Protein AF-A0AAJ0CLQ4-F1 (afdb_monomer)

InterPro domains:
  IPR001128 Cytochrome P450 [PF00067] (12-55)
  IPR036396 Cytochrome P450 superfamily [G3DSA:1.10.630.10] (2-78)
  IPR036396 Cytochrome P450 superfamily [SSF48264] (10-60)

Organism: NCBI:txid1105319

Nearest PDB structures (foldseek):
  7sv2-assembly3_C  TM=7.091E-01  e=3.184E-02  Homo sapiens
  1s7i-assembly1_A-2  TM=2.229E-01  e=2.102E+00  Pseudomonas aeruginosa
  1owr-assembly4_Q  TM=3.731E-01  e=7.783E+00  Homo sapiens
  5yvq-assembly1_A  TM=1.796E-01  e=8.872E+00  Muvirus mu

Mean predicted aligned error: 9.98 Å

Sequence (106 aa):
MGEQETAQHTLMRKALAPFVMGERSCAGKPMAWMEMTLTLARVIWGFDFERAPGKAGEVGEKLCLVDGKLIPVYRAKDIYVTEHDGPNLVFSVRADVAEEHYLEIH

Secondary structure (DSSP, 8-state):
--HHHHHHHHHHHHH--TT--STT--TTHHHHHHHHHHHHHHHHHHEEEEEPTGGGTTTTEEEEEETTEEEEEE-EEESSSEEE----EEEEE-HHHHHHHHHH--

Radius of gyration: 19.6 Å; Cα contacts (8 Å, |Δi|>4): 87; chains: 1; bounding box: 55×41×40 Å

Solvent-accessible surface area (backbone atoms only — not comparable to full-atom values): 6426 Å² total; per-residue (Å²): 145,60,69,66,61,54,52,50,52,53,51,54,60,68,69,65,56,96,46,54,75,69,97,74,36,49,85,57,50,68,58,52,54,51,53,51,50,52,51,49,52,51,47,64,70,40,36,46,75,45,73,28,74,68,74,56,28,50,34,45,59,39,79,41,79,53,96,90,39,80,40,83,39,71,62,73,46,78,87,90,59,83,46,60,52,56,62,37,70,43,76,43,75,31,68,74,53,55,52,52,56,55,62,76,77,106

Foldseek 3Di:
DPVVVVVVVVVVVVVDQPQHDDPNGNPCVVVVVVVVVVVVVCQVVFKDKDQDPDPLQCWQWDFDQDPNDTDTDWDFDDDPDTDTGDNDMDIDTDPVNVVVVVVVVD

pLDDT: mean 81.77, std 12.58, range [43.44, 96.06]

Structure (mmCIF, N/CA/C/O backbone):
data_AF-A0AAJ0CLQ4-F1
#
_entry.id   AF-A0AAJ0CLQ4-F1
#
loop_
_atom_site.group_PDB
_atom_site.id
_atom_site.type_symbol
_atom_site.label_atom_id
_atom_site.label_alt_id
_atom_site.label_comp_id
_atom_site.label_asym_id
_atom_site.label_entity_id
_atom_site.label_seq_id
_atom_site.pdbx_PDB_ins_code
_atom_site.Cartn_x
_atom_site.Cartn_y
_atom_site.Cartn_z
_atom_site.occupancy
_atom_site.B_iso_or_equiv
_atom_site.auth_seq_id
_atom_site.auth_comp_id
_atom_site.auth_asym_id
_atom_site.auth_atom_id
_atom_site.pdbx_PDB_model_num
ATOM 1 N N . MET A 1 1 ? 30.972 5.418 11.197 1.00 47.78 1 MET A N 1
ATOM 2 C CA . MET A 1 1 ? 30.041 4.421 10.624 1.00 47.78 1 MET A CA 1
ATOM 3 C C . MET A 1 1 ? 28.697 5.090 10.313 1.00 47.78 1 MET A C 1
ATOM 5 O O . MET A 1 1 ? 27.690 4.685 10.855 1.00 47.78 1 MET A O 1
ATOM 9 N N . GLY A 1 2 ? 28.689 6.169 9.515 1.00 55.69 2 GLY A N 1
ATOM 10 C CA . GLY A 1 2 ? 27.473 6.967 9.245 1.00 55.69 2 GLY A CA 1
ATOM 11 C C . GLY A 1 2 ? 27.427 7.586 7.840 1.00 55.69 2 GLY A C 1
ATOM 12 O O . GLY A 1 2 ? 26.353 7.804 7.296 1.00 55.69 2 GLY A O 1
ATOM 13 N N . GLU A 1 3 ? 28.577 7.785 7.188 1.00 56.84 3 GLU A N 1
ATOM 14 C CA . GLU A 1 3 ? 28.639 8.267 5.795 1.00 56.84 3 GLU A CA 1
ATOM 15 C C . GLU A 1 3 ? 28.362 7.168 4.752 1.00 56.84 3 GLU A C 1
ATOM 17 O O . GLU A 1 3 ? 27.849 7.446 3.673 1.00 56.84 3 GLU A O 1
ATOM 22 N N . GLN A 1 4 ? 28.658 5.901 5.065 1.00 54.94 4 GLN A N 1
ATOM 23 C CA . GLN A 1 4 ? 28.394 4.776 4.153 1.00 54.94 4 GLN A CA 1
ATOM 24 C C . GLN A 1 4 ? 26.895 4.449 4.063 1.00 54.94 4 GLN A C 1
ATOM 26 O O . GLN A 1 4 ? 26.388 4.144 2.985 1.00 54.94 4 GLN A O 1
ATOM 31 N N . GLU A 1 5 ? 26.170 4.584 5.175 1.00 59.69 5 GLU A N 1
ATOM 32 C CA . GLU A 1 5 ? 24.730 4.325 5.260 1.00 59.69 5 GLU A CA 1
ATOM 33 C C . GLU A 1 5 ? 23.913 5.377 4.485 1.00 59.69 5 GLU A C 1
ATOM 35 O O . GLU A 1 5 ? 22.984 5.040 3.747 1.00 59.69 5 GLU A O 1
ATOM 40 N N . THR A 1 6 ? 24.319 6.652 4.537 1.00 69.94 6 THR A N 1
ATOM 41 C CA . THR A 1 6 ? 23.677 7.744 3.779 1.00 69.94 6 THR A CA 1
ATOM 42 C C . THR A 1 6 ? 23.979 7.682 2.278 1.00 69.94 6 THR A C 1
ATOM 44 O O . THR A 1 6 ? 23.093 7.952 1.455 1.00 69.94 6 THR A O 1
ATOM 47 N N . ALA A 1 7 ? 25.194 7.271 1.897 1.00 74.75 7 ALA A N 1
ATOM 48 C CA . ALA A 1 7 ? 25.565 7.038 0.501 1.00 74.75 7 ALA A CA 1
ATOM 49 C C . ALA A 1 7 ? 24.757 5.883 -0.113 1.00 74.75 7 ALA A C 1
ATOM 51 O O . ALA A 1 7 ? 24.220 6.019 -1.216 1.00 74.75 7 ALA A O 1
ATOM 52 N N . GLN A 1 8 ? 24.596 4.782 0.626 1.00 72.50 8 GLN A N 1
ATOM 53 C CA . GLN A 1 8 ? 23.807 3.629 0.196 1.00 72.50 8 GLN A CA 1
ATOM 54 C C . GLN A 1 8 ? 22.319 3.977 0.058 1.00 72.50 8 GLN A C 1
ATOM 56 O O . GLN A 1 8 ? 21.707 3.671 -0.966 1.00 72.50 8 GLN A O 1
ATOM 61 N N . HIS A 1 9 ? 21.756 4.720 1.013 1.00 72.06 9 HIS A N 1
ATOM 62 C CA . HIS A 1 9 ? 20.380 5.216 0.932 1.00 72.06 9 HIS A CA 1
ATOM 63 C C . HIS A 1 9 ? 20.160 6.132 -0.286 1.00 72.06 9 HIS A C 1
ATOM 65 O O . HIS A 1 9 ? 19.156 6.024 -0.993 1.00 72.06 9 HIS A O 1
ATOM 71 N N . THR A 1 10 ? 21.126 7.000 -0.595 1.00 77.38 10 THR A N 1
ATOM 72 C CA . THR A 1 10 ? 21.067 7.877 -1.775 1.00 77.38 10 THR A CA 1
ATOM 73 C C . THR A 1 10 ? 21.110 7.083 -3.082 1.00 77.38 10 THR A C 1
ATOM 75 O O . THR A 1 10 ? 20.363 7.389 -4.013 1.00 77.38 10 THR A O 1
ATOM 78 N N . LEU A 1 11 ? 21.952 6.050 -3.160 1.00 82.12 11 LEU A N 1
ATOM 79 C CA . LEU A 1 11 ? 22.025 5.145 -4.311 1.00 82.12 11 LEU A CA 1
ATOM 80 C C . LEU A 1 11 ? 20.715 4.372 -4.508 1.00 82.12 11 LEU A C 1
ATOM 82 O O . LEU A 1 11 ? 20.195 4.334 -5.621 1.00 82.12 11 LEU A O 1
ATOM 86 N N . MET A 1 12 ? 20.133 3.832 -3.433 1.00 74.06 12 MET A N 1
ATOM 87 C CA . MET A 1 12 ? 18.848 3.123 -3.485 1.00 74.06 12 MET A CA 1
ATOM 88 C C . MET A 1 12 ? 17.710 4.035 -3.959 1.00 74.06 12 MET A C 1
ATOM 90 O O . MET A 1 12 ? 16.921 3.641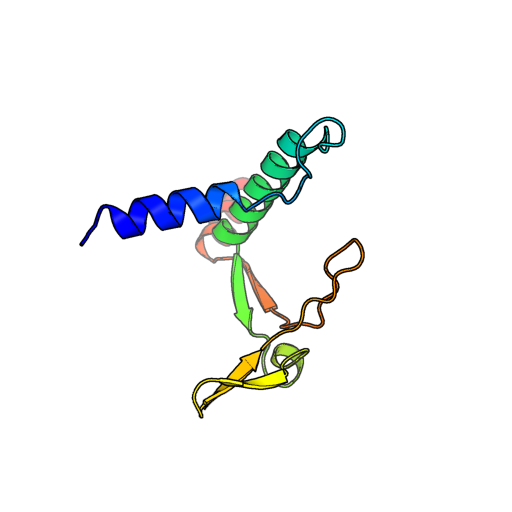 -4.816 1.00 74.06 12 MET A O 1
ATOM 94 N N . ARG A 1 13 ? 17.662 5.289 -3.486 1.00 70.81 13 ARG A N 1
ATOM 95 C CA . ARG A 1 13 ? 16.675 6.276 -3.960 1.00 70.81 13 ARG A CA 1
ATOM 96 C C . ARG A 1 13 ? 16.835 6.609 -5.441 1.00 70.81 13 ARG A C 1
ATOM 98 O O . ARG A 1 13 ? 15.836 6.833 -6.115 1.00 70.81 13 ARG A O 1
ATOM 105 N N . LYS A 1 14 ? 18.069 6.636 -5.954 1.00 75.38 14 LYS A N 1
ATOM 106 C CA . LYS A 1 14 ? 18.345 6.851 -7.385 1.00 75.38 14 LYS A CA 1
ATOM 107 C C . LYS A 1 14 ? 17.973 5.642 -8.251 1.00 75.38 14 LYS A C 1
ATOM 109 O O . LYS A 1 14 ? 17.662 5.829 -9.420 1.00 75.38 14 LYS A O 1
ATOM 114 N N . ALA A 1 15 ? 17.984 4.432 -7.692 1.00 78.00 15 ALA A N 1
ATOM 115 C CA . ALA A 1 15 ? 17.592 3.210 -8.396 1.00 78.00 15 ALA A CA 1
ATOM 116 C C . ALA A 1 15 ? 16.064 3.058 -8.560 1.00 78.00 15 ALA A C 1
ATOM 118 O O . ALA A 1 15 ? 15.606 2.269 -9.385 1.00 78.00 15 ALA A O 1
ATOM 119 N N . LEU A 1 16 ? 15.263 3.821 -7.808 1.00 76.06 16 LEU A N 1
ATOM 120 C CA . LEU A 1 16 ? 13.805 3.802 -7.902 1.00 76.06 16 LEU A CA 1
ATOM 121 C C . LEU A 1 16 ? 13.324 4.569 -9.149 1.00 76.06 16 LEU A C 1
ATOM 123 O O . LEU A 1 16 ? 13.244 5.798 -9.147 1.00 76.06 16 LEU A O 1
ATOM 127 N N . ALA A 1 17 ? 12.958 3.838 -10.205 1.00 82.19 17 ALA A N 1
ATOM 128 C CA . ALA A 1 17 ? 12.514 4.401 -11.487 1.00 82.19 17 ALA A CA 1
ATOM 129 C C . ALA A 1 17 ? 11.106 3.934 -11.939 1.00 82.19 17 ALA A C 1
ATOM 131 O O . ALA A 1 17 ? 10.957 3.455 -13.064 1.00 82.19 17 ALA A O 1
ATOM 132 N N . PRO A 1 18 ? 10.045 4.109 -11.122 1.00 81.75 18 PRO A N 1
ATOM 133 C CA . PRO A 1 18 ? 8.698 3.581 -11.396 1.00 81.75 18 PRO A CA 1
ATOM 134 C C . PRO A 1 18 ? 7.992 4.214 -12.609 1.00 81.75 18 PRO A C 1
ATOM 136 O O . PRO A 1 18 ? 6.959 3.726 -13.042 1.00 81.75 18 PRO A O 1
ATOM 139 N N . PHE A 1 19 ? 8.541 5.296 -13.170 1.00 86.06 19 PHE A N 1
ATOM 140 C CA . PHE A 1 19 ? 7.964 6.036 -14.300 1.00 86.06 19 PHE A CA 1
ATOM 141 C C . PHE A 1 19 ? 8.872 6.050 -15.536 1.00 86.06 19 PHE A C 1
ATOM 143 O O . PHE A 1 19 ? 8.695 6.906 -16.404 1.00 86.06 19 PHE A O 1
ATOM 150 N N . VAL A 1 20 ? 9.845 5.127 -15.604 1.00 82.62 20 VAL A N 1
ATOM 151 C CA . VAL A 1 20 ? 10.915 5.104 -16.618 1.00 82.62 20 VAL A CA 1
ATOM 152 C C . VAL A 1 20 ? 11.787 6.379 -16.546 1.00 82.62 20 VAL A C 1
ATOM 154 O O . VAL A 1 20 ? 11.418 7.394 -15.954 1.00 82.62 20 VAL A O 1
ATOM 157 N N . MET A 1 21 ? 13.004 6.337 -17.090 1.00 83.19 21 MET A N 1
ATOM 158 C CA . MET A 1 21 ? 13.912 7.490 -17.164 1.00 83.19 21 MET A CA 1
ATOM 159 C C . MET A 1 21 ? 14.274 7.794 -18.623 1.00 83.19 21 MET A C 1
ATOM 161 O O . MET A 1 21 ? 14.347 6.883 -19.444 1.00 83.19 21 MET A O 1
ATOM 165 N N . GLY A 1 22 ? 14.519 9.069 -18.939 1.00 84.06 22 GLY A N 1
ATOM 166 C CA . GLY A 1 22 ? 14.916 9.520 -20.279 1.00 84.06 22 GLY A CA 1
ATOM 167 C C . GLY A 1 22 ? 13.739 9.884 -21.190 1.00 84.06 22 GLY A C 1
ATOM 168 O O . GLY A 1 22 ? 12.675 10.288 -20.723 1.00 84.06 22 GLY A O 1
ATOM 169 N N . GL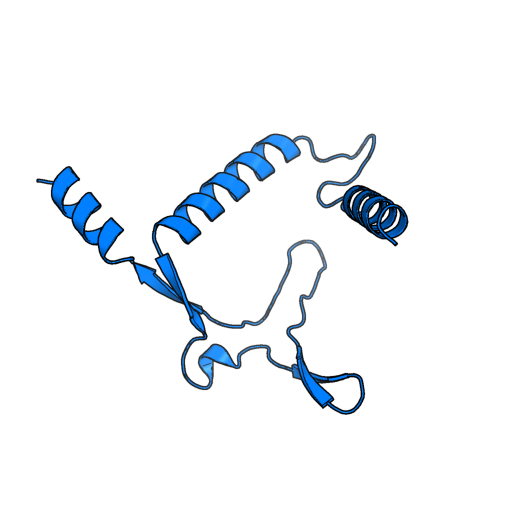U A 1 23 ? 13.937 9.747 -22.501 1.00 85.19 23 GLU A N 1
ATOM 170 C CA . GLU A 1 23 ? 13.008 10.196 -23.556 1.00 85.19 23 GLU A CA 1
ATOM 171 C C . GLU A 1 23 ? 11.629 9.520 -23.506 1.00 85.19 23 GLU A C 1
ATOM 173 O O . GLU A 1 23 ? 10.646 10.077 -23.981 1.00 85.19 23 GLU A O 1
ATOM 178 N N . ARG A 1 24 ? 11.546 8.331 -22.896 1.00 87.25 24 ARG A N 1
ATOM 179 C CA . ARG A 1 24 ? 10.292 7.588 -22.681 1.00 87.25 24 ARG A CA 1
ATOM 180 C C . ARG A 1 24 ? 9.755 7.711 -21.254 1.00 87.25 24 ARG A C 1
ATOM 182 O O . ARG A 1 24 ? 8.982 6.860 -20.820 1.00 87.25 24 ARG A O 1
ATOM 189 N N . SER A 1 25 ? 10.203 8.710 -20.494 1.00 88.88 25 SER A N 1
ATOM 190 C CA . SER A 1 25 ? 9.671 8.947 -19.151 1.00 88.88 25 SER A CA 1
ATOM 191 C C . SER A 1 25 ? 8.176 9.274 -19.203 1.00 88.88 25 SER A C 1
ATOM 193 O O . SER A 1 25 ? 7.693 9.949 -20.112 1.00 88.88 25 SER A O 1
ATOM 195 N N . CYS A 1 26 ? 7.421 8.765 -18.230 1.00 89.06 26 CYS A N 1
ATOM 196 C CA . CYS A 1 26 ? 5.984 8.998 -18.156 1.00 89.06 26 CYS A CA 1
ATOM 197 C C . CYS A 1 26 ? 5.694 10.477 -17.854 1.00 89.06 26 CYS A C 1
ATOM 199 O O . CYS A 1 26 ? 5.999 10.970 -16.764 1.00 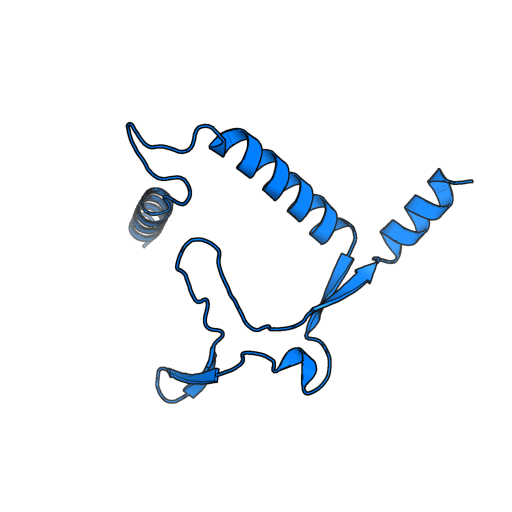89.06 26 CYS A O 1
ATOM 201 N N . ALA A 1 27 ? 5.038 11.167 -18.791 1.00 92.50 27 ALA A N 1
ATOM 202 C CA . ALA A 1 27 ? 4.624 12.564 -18.631 1.00 92.50 27 ALA A CA 1
ATOM 203 C C . AL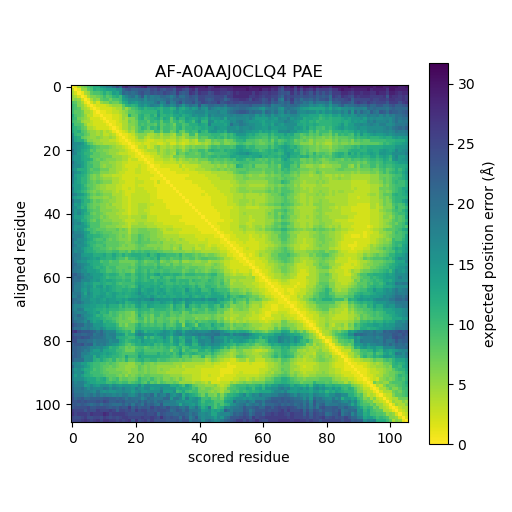A A 1 27 ? 3.646 12.771 -17.456 1.00 92.50 27 ALA A C 1
ATOM 205 O O . ALA A 1 27 ? 3.600 13.847 -16.867 1.00 92.50 27 ALA A O 1
ATOM 206 N N . GLY A 1 28 ? 2.907 11.723 -17.071 1.00 92.50 28 GLY A N 1
ATOM 207 C CA . GLY A 1 28 ? 1.974 11.731 -15.942 1.00 92.50 28 GLY A CA 1
ATOM 208 C C . GLY A 1 28 ? 2.627 11.623 -14.560 1.00 92.50 28 GLY A C 1
ATOM 209 O O . GLY A 1 28 ? 1.914 11.663 -13.561 1.00 92.50 28 GLY A O 1
ATOM 210 N N . LYS A 1 29 ? 3.962 11.503 -14.464 1.00 91.12 29 LYS A N 1
ATOM 211 C CA . LYS A 1 29 ? 4.679 11.338 -13.186 1.00 91.12 29 LYS A CA 1
ATOM 212 C C . LYS A 1 29 ? 4.276 12.367 -12.110 1.00 91.12 29 LYS A C 1
ATOM 214 O O . LYS A 1 29 ? 4.024 11.935 -10.988 1.00 91.12 29 LYS A O 1
ATOM 219 N N . PRO A 1 30 ? 4.198 13.687 -12.380 1.00 92.94 30 PRO A N 1
ATOM 220 C CA . PRO A 1 30 ? 3.829 14.658 -11.346 1.00 92.94 30 PRO A CA 1
ATOM 221 C C . PRO A 1 30 ? 2.400 14.460 -10.821 1.00 92.94 30 PRO A C 1
ATOM 223 O O . PRO A 1 30 ? 2.186 14.488 -9.613 1.00 92.94 30 PRO A O 1
ATOM 226 N N . MET A 1 31 ? 1.446 14.204 -11.722 1.00 96.06 31 MET A N 1
ATOM 227 C CA . MET A 1 31 ? 0.043 13.955 -11.374 1.00 96.06 31 MET A CA 1
ATOM 228 C C . MET A 1 31 ? -0.099 12.671 -10.554 1.00 96.06 31 MET A C 1
ATOM 230 O O . MET A 1 31 ? -0.728 12.687 -9.502 1.00 96.06 31 MET A O 1
ATOM 234 N N . ALA A 1 32 ? 0.547 11.582 -10.982 1.00 93.00 32 ALA A N 1
ATOM 235 C CA . ALA A 1 32 ? 0.512 10.314 -10.261 1.00 93.00 32 ALA A CA 1
ATOM 236 C C . ALA A 1 32 ? 1.030 10.463 -8.822 1.00 93.00 32 ALA A C 1
ATOM 238 O O . ALA A 1 32 ? 0.392 9.989 -7.890 1.00 93.00 32 ALA A O 1
ATOM 239 N N . TRP A 1 33 ? 2.143 11.177 -8.616 1.00 93.00 33 TRP A N 1
ATOM 240 C CA . TRP A 1 33 ? 2.654 11.429 -7.265 1.00 93.00 33 TRP A CA 1
ATOM 241 C C . TRP A 1 33 ? 1.702 12.260 -6.407 1.00 93.00 33 TRP A C 1
ATOM 243 O O . TRP A 1 33 ? 1.564 11.971 -5.217 1.00 93.00 33 TRP A O 1
ATOM 253 N N . MET A 1 34 ? 1.055 13.270 -6.990 1.00 95.50 34 MET A N 1
ATOM 254 C CA . MET A 1 34 ? 0.089 14.106 -6.280 1.00 95.50 34 MET A CA 1
ATOM 255 C C . MET A 1 34 ? -1.110 13.280 -5.805 1.00 95.50 34 MET A C 1
ATOM 257 O O . MET A 1 34 ? -1.400 13.261 -4.609 1.00 95.50 34 MET A O 1
ATOM 261 N N . GLU A 1 35 ? -1.734 12.534 -6.716 1.00 96.00 35 GLU A N 1
ATOM 262 C CA . GLU A 1 35 ? -2.890 11.682 -6.423 1.00 96.00 35 GLU A CA 1
ATOM 263 C C . GLU A 1 35 ? -2.544 10.577 -5.419 1.00 96.00 35 GLU A C 1
ATOM 265 O O . GLU A 1 35 ? -3.256 10.386 -4.434 1.00 96.00 35 GLU A O 1
ATOM 270 N N . MET A 1 36 ? -1.414 9.883 -5.604 1.00 94.06 36 MET A N 1
ATOM 271 C CA . MET A 1 36 ? -0.978 8.824 -4.687 1.00 94.06 36 MET A CA 1
ATOM 272 C C . MET A 1 36 ? -0.727 9.363 -3.279 1.00 94.06 36 MET A C 1
ATOM 274 O O . MET A 1 36 ? -1.154 8.751 -2.303 1.00 94.06 36 MET A O 1
ATOM 278 N N . THR A 1 37 ? -0.057 10.512 -3.161 1.00 95.12 37 THR A N 1
ATOM 279 C CA . THR A 1 37 ? 0.260 11.103 -1.853 1.00 95.12 37 THR A CA 1
ATOM 280 C C . THR A 1 37 ? -1.003 11.578 -1.147 1.00 95.12 37 THR A C 1
ATOM 282 O O . THR A 1 37 ? -1.166 11.317 0.043 1.00 95.12 37 THR A O 1
ATOM 285 N N . LEU A 1 38 ? -1.920 12.231 -1.869 1.00 95.94 38 LEU A N 1
ATOM 286 C CA . LEU A 1 38 ? -3.187 12.688 -1.302 1.00 95.94 38 LEU A CA 1
ATOM 287 C C . LEU A 1 38 ? -4.074 11.509 -0.883 1.00 95.94 38 LEU A C 1
ATOM 289 O O . LEU A 1 38 ? -4.640 11.525 0.209 1.00 95.94 38 LEU A O 1
ATOM 293 N N . THR A 1 39 ? -4.143 10.469 -1.714 1.00 95.19 39 THR A N 1
ATOM 294 C CA . THR A 1 39 ? -4.872 9.232 -1.404 1.00 95.19 39 THR A CA 1
ATOM 295 C C . THR A 1 39 ? -4.312 8.576 -0.145 1.00 95.19 39 THR A C 1
ATOM 297 O O . THR A 1 39 ? -5.064 8.295 0.785 1.00 95.19 39 THR A O 1
ATOM 300 N N . LEU A 1 40 ? -2.989 8.396 -0.062 1.00 94.69 40 LEU A N 1
ATOM 301 C CA . LEU A 1 40 ? -2.329 7.829 1.118 1.00 94.69 40 LEU A CA 1
ATOM 302 C C . LEU A 1 40 ? -2.575 8.672 2.370 1.00 94.69 40 LEU A C 1
ATOM 304 O O . LEU A 1 40 ? -2.891 8.118 3.419 1.00 94.69 40 LEU A O 1
ATOM 308 N N . ALA A 1 41 ? -2.474 9.998 2.263 1.00 93.94 41 ALA A N 1
ATOM 309 C CA . ALA A 1 41 ? -2.726 10.898 3.382 1.00 93.94 41 ALA A CA 1
ATOM 310 C C . ALA A 1 41 ? -4.158 10.751 3.913 1.00 93.94 41 ALA A C 1
ATOM 312 O O . ALA A 1 41 ? -4.351 10.638 5.120 1.00 93.94 41 ALA A O 1
ATOM 313 N N . ARG A 1 42 ? -5.158 10.689 3.024 1.00 91.44 42 ARG A N 1
ATOM 314 C CA . ARG A 1 42 ? -6.566 10.491 3.406 1.00 91.44 42 ARG A CA 1
ATOM 315 C C . ARG A 1 42 ? -6.806 9.129 4.049 1.00 91.44 42 ARG A C 1
ATOM 317 O O . ARG A 1 42 ? -7.504 9.066 5.055 1.00 91.44 42 ARG A O 1
ATOM 324 N N . VAL A 1 43 ? -6.220 8.064 3.501 1.00 92.19 43 VAL A N 1
ATOM 325 C CA . VAL A 1 43 ? -6.367 6.710 4.055 1.00 92.19 43 VAL A CA 1
ATOM 326 C C . VAL A 1 43 ? -5.742 6.621 5.447 1.00 92.19 43 VAL A C 1
ATOM 328 O O . VAL A 1 43 ? -6.408 6.180 6.373 1.00 92.19 43 VAL A O 1
ATOM 331 N N . ILE A 1 44 ? -4.499 7.084 5.612 1.00 92.00 44 ILE A N 1
ATOM 332 C CA . ILE A 1 44 ? -3.772 7.010 6.892 1.00 92.00 44 ILE A CA 1
ATOM 333 C C . ILE A 1 44 ? -4.407 7.918 7.953 1.00 92.00 44 ILE A C 1
ATOM 335 O O . ILE A 1 44 ? -4.417 7.581 9.135 1.00 92.00 44 ILE A O 1
ATOM 339 N N . TRP A 1 45 ? -4.923 9.082 7.553 1.00 90.69 45 TRP A N 1
ATOM 340 C CA . TRP A 1 45 ? -5.586 9.986 8.488 1.00 90.69 45 TRP A CA 1
ATOM 341 C C . TRP A 1 45 ? -6.954 9.461 8.924 1.00 90.69 45 TRP A C 1
ATOM 343 O O . TRP A 1 45 ? -7.275 9.528 10.103 1.00 90.69 45 TRP A O 1
ATOM 353 N N . GLY A 1 46 ? -7.753 8.953 7.983 1.00 90.94 46 GLY A N 1
ATOM 354 C CA . GLY A 1 46 ? -9.157 8.623 8.221 1.00 90.94 46 GLY A CA 1
ATOM 355 C C . GLY A 1 46 ? -9.424 7.212 8.732 1.00 90.94 46 GLY A C 1
ATOM 356 O O . GLY A 1 46 ? -10.470 6.989 9.340 1.00 90.94 46 GLY A O 1
ATOM 357 N N . PHE A 1 47 ? -8.522 6.261 8.484 1.00 92.19 47 PHE A N 1
ATOM 358 C CA . PHE A 1 47 ? -8.795 4.848 8.724 1.00 92.19 47 PHE A CA 1
ATOM 359 C C . PHE A 1 47 ? -7.699 4.169 9.536 1.00 92.19 47 PHE A C 1
ATOM 361 O O . PHE A 1 47 ? -6.510 4.315 9.253 1.00 92.19 47 PHE A O 1
ATOM 368 N N . ASP A 1 48 ? -8.133 3.342 10.479 1.00 92.31 48 ASP A N 1
ATOM 369 C CA . ASP A 1 48 ? -7.324 2.263 11.024 1.00 92.31 48 ASP A CA 1
ATOM 370 C C . ASP A 1 48 ? -7.472 1.038 10.122 1.00 92.31 48 ASP A C 1
ATOM 372 O O . ASP A 1 48 ? -8.544 0.782 9.563 1.00 92.31 48 ASP A O 1
ATOM 376 N N . PHE A 1 49 ? -6.398 0.267 9.971 1.00 92.69 49 PHE A N 1
ATOM 377 C CA . PHE A 1 49 ? -6.420 -0.959 9.187 1.00 92.69 49 PHE A CA 1
ATOM 378 C C . PHE A 1 49 ? -5.757 -2.112 9.928 1.00 92.69 49 PHE A C 1
ATOM 380 O O . PHE A 1 49 ? -4.690 -1.973 10.526 1.00 92.69 49 PHE A O 1
ATOM 387 N N . GLU A 1 50 ? -6.382 -3.279 9.840 1.00 92.81 50 GLU A N 1
ATOM 388 C CA . GLU A 1 50 ? -5.874 -4.520 10.412 1.00 92.81 50 GLU A CA 1
ATOM 389 C C . GLU A 1 50 ? -5.954 -5.661 9.400 1.00 92.81 50 GLU A C 1
ATOM 391 O O . GLU A 1 50 ? -6.693 -5.616 8.412 1.00 92.81 50 GLU A O 1
ATOM 396 N N . ARG A 1 51 ? -5.159 -6.707 9.627 1.00 90.62 51 ARG A N 1
ATOM 397 C CA . ARG A 1 51 ? -5.224 -7.916 8.808 1.00 90.62 51 ARG A CA 1
ATOM 398 C C . ARG A 1 51 ? -6.594 -8.563 8.992 1.00 90.62 51 ARG A C 1
ATOM 40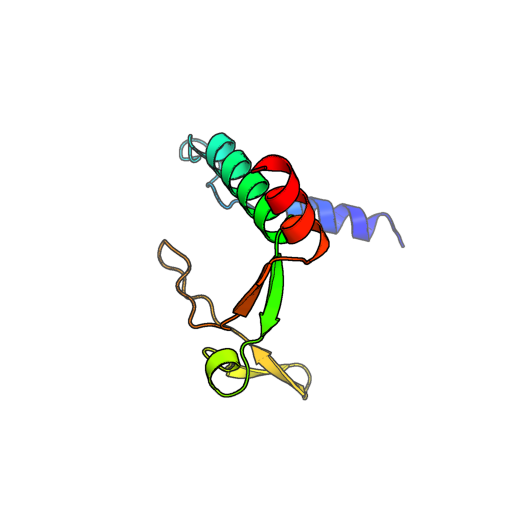0 O O . ARG A 1 51 ? -7.018 -8.781 10.124 1.00 90.62 51 ARG A O 1
ATOM 407 N N . ALA A 1 52 ? -7.252 -8.919 7.891 1.00 91.94 52 ALA A N 1
ATOM 408 C CA . ALA A 1 52 ? -8.550 -9.573 7.964 1.00 91.94 52 ALA A CA 1
ATOM 409 C C . ALA A 1 52 ? -8.470 -10.877 8.786 1.00 91.94 52 ALA A C 1
ATOM 411 O O . ALA A 1 52 ? -7.510 -11.640 8.636 1.00 91.94 52 ALA A O 1
ATOM 412 N N . PRO A 1 53 ? -9.462 -11.169 9.642 1.00 90.31 53 PRO A N 1
ATOM 413 C CA . PRO A 1 53 ? -9.418 -12.348 10.493 1.00 90.31 53 PRO A CA 1
ATOM 414 C C . PRO A 1 53 ? -9.545 -13.650 9.688 1.00 90.31 53 PRO A C 1
ATOM 416 O O . PRO A 1 53 ? -10.246 -13.738 8.675 1.00 90.31 53 PRO A O 1
ATOM 419 N N . GLY A 1 54 ? -8.880 -14.696 10.184 1.00 88.00 54 GLY A N 1
ATOM 420 C CA . GLY A 1 54 ? -8.927 -16.045 9.623 1.00 88.00 54 GLY A CA 1
ATOM 421 C C . GLY A 1 54 ? -8.380 -16.141 8.196 1.00 88.00 54 GLY A C 1
ATOM 422 O O . GLY A 1 54 ? -7.484 -15.402 7.791 1.00 88.00 54 GLY A O 1
ATOM 423 N N . LYS A 1 55 ? -8.964 -17.050 7.405 1.00 85.62 55 LYS A N 1
ATOM 424 C CA . LYS A 1 55 ? -8.487 -17.382 6.050 1.00 85.62 55 LYS A CA 1
ATOM 425 C C . LYS A 1 55 ? -8.442 -16.187 5.094 1.00 85.62 55 LYS A C 1
ATOM 427 O O . LYS A 1 55 ? -7.679 -16.214 4.136 1.00 85.62 55 LYS A O 1
ATOM 432 N N . ALA A 1 56 ? -9.249 -15.151 5.331 1.00 86.19 56 ALA A N 1
ATOM 433 C CA . ALA A 1 56 ? -9.262 -13.955 4.495 1.00 86.19 56 ALA A CA 1
ATOM 434 C C . ALA A 1 56 ? -7.953 -13.156 4.608 1.00 86.19 56 ALA A C 1
ATOM 436 O O . ALA A 1 56 ? -7.479 -12.629 3.604 1.00 86.19 56 ALA A O 1
ATOM 437 N N . GLY A 1 57 ? -7.344 -13.098 5.794 1.00 85.00 57 GLY A N 1
ATOM 438 C CA . GLY A 1 57 ? -6.049 -12.444 5.990 1.00 85.00 57 GLY A CA 1
ATOM 439 C C . GLY A 1 57 ? -4.873 -13.259 5.462 1.00 85.00 57 GLY A C 1
ATOM 440 O O . GLY A 1 57 ? -3.821 -12.693 5.179 1.00 85.00 57 GLY A O 1
ATOM 441 N N . GLU A 1 58 ? -5.038 -14.573 5.326 1.00 86.25 58 GLU A N 1
ATOM 442 C CA . GLU A 1 58 ? -4.025 -15.528 4.843 1.00 86.25 58 GLU A CA 1
ATOM 443 C C . GLU A 1 58 ? -3.951 -15.617 3.313 1.00 86.25 58 GLU A C 1
ATOM 445 O O . GLU A 1 58 ? -3.071 -16.284 2.768 1.00 86.25 58 GLU A O 1
ATOM 450 N N . VAL A 1 59 ? -4.845 -14.927 2.597 1.00 87.44 59 VAL A N 1
ATOM 451 C CA . VAL A 1 59 ? -4.846 -14.902 1.130 1.00 87.44 59 VAL A CA 1
ATOM 452 C C . VAL A 1 59 ? -3.490 -14.420 0.613 1.00 87.44 59 VAL A C 1
ATOM 454 O O . VAL A 1 59 ? -2.990 -13.374 1.019 1.00 87.44 59 VAL A O 1
ATOM 457 N N . GLY A 1 60 ? -2.902 -15.214 -0.284 1.00 84.12 60 GLY A N 1
ATOM 458 C CA . GLY A 1 60 ? -1.617 -14.918 -0.913 1.00 84.12 60 GLY A CA 1
ATOM 459 C C . GLY A 1 60 ? -0.373 -15.192 -0.085 1.00 84.12 60 GLY A C 1
ATOM 460 O O . GLY A 1 60 ? 0.736 -15.051 -0.610 1.00 84.12 60 GLY A O 1
ATOM 461 N N . GLU A 1 61 ? -0.534 -15.604 1.171 1.00 87.12 61 GLU A N 1
ATOM 462 C CA . GLU A 1 61 ? 0.586 -15.962 2.024 1.00 87.12 61 GLU A CA 1
ATOM 463 C C . GLU A 1 61 ? 1.263 -17.233 1.496 1.00 87.12 61 GLU A C 1
ATOM 465 O O . GLU A 1 61 ? 0.641 -18.284 1.316 1.00 87.12 61 GLU A O 1
ATOM 470 N N . LYS A 1 62 ? 2.570 -17.148 1.248 1.00 86.06 62 LYS A N 1
ATOM 471 C CA . LYS A 1 62 ? 3.426 -18.308 1.000 1.00 86.06 62 LYS A CA 1
ATOM 472 C C . LYS A 1 62 ? 4.550 -18.319 2.015 1.00 86.06 62 LYS A C 1
ATOM 474 O O . LYS A 1 62 ? 5.289 -17.349 2.133 1.00 86.06 62 LYS A O 1
ATOM 479 N N . LEU A 1 63 ? 4.707 -19.433 2.719 1.00 88.44 63 LEU A N 1
ATOM 480 C CA . LEU A 1 63 ? 5.826 -19.607 3.633 1.00 88.44 63 LEU A CA 1
ATOM 481 C C . LEU A 1 63 ? 7.110 -19.829 2.832 1.00 88.44 63 LEU 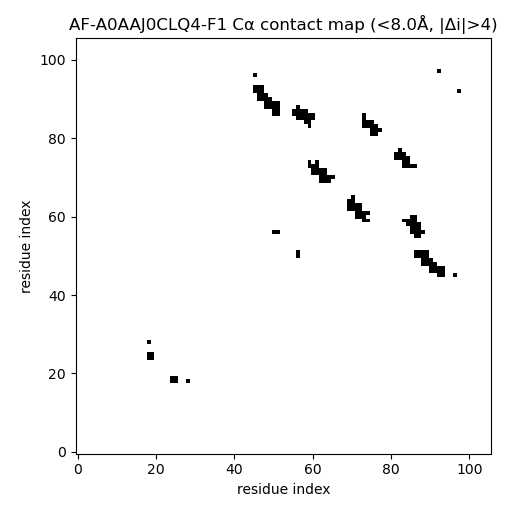A C 1
ATOM 483 O O . LEU A 1 63 ? 7.217 -20.785 2.061 1.00 88.44 63 LEU A O 1
ATOM 487 N N . CYS A 1 64 ? 8.084 -18.947 3.031 1.00 87.56 64 CYS A N 1
ATOM 488 C C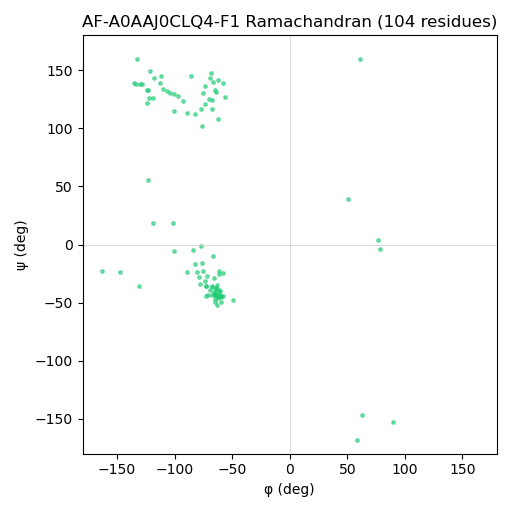A . CYS A 1 64 ? 9.428 -19.085 2.488 1.00 87.56 64 CYS A CA 1
ATOM 489 C C . CYS A 1 64 ? 10.413 -19.307 3.631 1.00 87.56 64 CYS A C 1
ATOM 491 O O . CYS A 1 64 ? 10.330 -18.656 4.671 1.00 87.56 64 CYS A O 1
ATOM 493 N N . LEU A 1 65 ? 11.365 -20.215 3.426 1.00 90.75 65 LEU A N 1
ATOM 494 C CA . LEU A 1 65 ? 12.456 -20.428 4.366 1.00 90.75 65 LEU A CA 1
ATOM 495 C C . LEU A 1 65 ? 13.539 -19.373 4.112 1.00 90.75 65 LEU A C 1
ATOM 497 O O . LEU A 1 65 ? 14.186 -19.393 3.066 1.00 90.75 65 LEU A O 1
ATOM 501 N N . VAL A 1 66 ? 13.725 -18.463 5.063 1.00 89.44 66 VAL A N 1
ATOM 502 C CA . VAL A 1 66 ? 14.778 -17.440 5.043 1.00 89.44 66 VAL A CA 1
ATOM 503 C C . VAL A 1 66 ? 15.581 -17.588 6.328 1.00 89.44 66 VAL A C 1
ATOM 505 O O . VAL A 1 66 ? 15.012 -17.577 7.418 1.00 89.44 66 VAL A O 1
ATOM 508 N N . ASP A 1 67 ? 16.888 -17.824 6.205 1.00 90.62 67 ASP A N 1
ATOM 509 C CA . ASP A 1 67 ? 17.807 -18.039 7.335 1.00 90.62 67 ASP A CA 1
ATOM 510 C C . ASP A 1 67 ? 17.323 -19.095 8.351 1.00 90.62 67 ASP A C 1
ATOM 512 O O . ASP A 1 67 ? 17.436 -18.937 9.567 1.00 90.62 67 ASP A O 1
ATOM 516 N N . GLY A 1 68 ? 16.730 -20.185 7.849 1.00 91.62 68 GLY A N 1
ATOM 517 C CA . GLY A 1 68 ? 16.210 -21.284 8.672 1.00 91.62 68 GLY A CA 1
ATOM 518 C C . GLY A 1 68 ? 14.881 -20.993 9.380 1.00 91.62 68 GLY A C 1
ATOM 519 O O . GLY A 1 68 ? 14.396 -21.843 10.124 1.00 91.62 68 GLY A O 1
ATOM 520 N N . LYS A 1 69 ? 14.264 -19.830 9.141 1.00 91.62 69 LYS A N 1
ATOM 521 C CA . LYS A 1 69 ? 12.944 -19.463 9.670 1.00 91.62 69 LYS A CA 1
ATOM 522 C C . LYS A 1 69 ? 11.915 -19.429 8.546 1.00 91.62 69 LYS A C 1
ATOM 524 O O . LYS A 1 69 ? 12.163 -18.866 7.483 1.00 91.62 69 LYS A O 1
ATOM 529 N N . LEU A 1 70 ? 10.753 -20.037 8.779 1.00 90.00 70 LEU A N 1
ATOM 530 C CA . LEU A 1 70 ? 9.609 -19.904 7.879 1.00 90.00 70 LEU A CA 1
ATOM 531 C C . LEU A 1 70 ? 8.972 -18.536 8.114 1.00 90.00 70 LEU A C 1
ATOM 533 O O . LEU A 1 70 ? 8.492 -18.263 9.213 1.00 90.00 70 LEU A O 1
ATOM 537 N N . ILE A 1 71 ? 8.989 -17.688 7.089 1.00 88.88 71 ILE A N 1
ATOM 538 C CA . ILE A 1 71 ? 8.367 -16.365 7.120 1.00 88.88 71 ILE A CA 1
ATOM 539 C C . ILE A 1 71 ? 7.261 -16.266 6.061 1.00 88.88 71 ILE A C 1
ATOM 541 O O . ILE A 1 71 ? 7.412 -16.830 4.970 1.00 88.88 71 ILE A O 1
ATOM 545 N N . PRO A 1 72 ? 6.154 -15.561 6.352 1.00 85.88 72 PRO A N 1
ATOM 546 C CA . PRO A 1 72 ? 5.109 -15.307 5.373 1.00 85.88 72 PRO A CA 1
ATOM 547 C C . PRO A 1 72 ? 5.609 -14.324 4.310 1.00 85.88 72 PRO A C 1
ATOM 549 O O . PRO A 1 72 ? 6.072 -13.228 4.624 1.00 85.88 72 PRO A O 1
ATOM 552 N N . VAL A 1 73 ? 5.516 -14.714 3.040 1.00 88.00 73 VAL A N 1
ATOM 553 C CA . VAL A 1 73 ? 5.899 -13.898 1.884 1.00 88.00 73 VAL A CA 1
ATOM 554 C C . VAL A 1 73 ? 4.718 -13.778 0.934 1.00 88.00 73 VAL A C 1
ATOM 556 O O . VAL A 1 73 ? 4.097 -14.773 0.562 1.00 88.00 73 VAL A O 1
ATOM 559 N N . TYR A 1 74 ? 4.459 -12.552 0.491 1.00 85.81 74 TYR A N 1
ATOM 560 C CA . TYR A 1 74 ? 3.433 -12.230 -0.493 1.00 85.81 74 TYR A CA 1
ATOM 561 C C . TYR A 1 74 ? 4.102 -11.955 -1.832 1.00 85.81 74 TYR A C 1
ATOM 563 O O . TYR A 1 74 ? 5.084 -11.213 -1.915 1.00 85.81 74 TYR A O 1
ATOM 571 N N . ARG A 1 75 ? 3.606 -12.595 -2.891 1.00 81.62 75 ARG A N 1
ATOM 572 C CA . ARG A 1 75 ? 4.189 -12.469 -4.226 1.00 81.62 75 ARG A CA 1
ATOM 573 C C . ARG A 1 75 ? 3.366 -11.504 -5.061 1.00 81.62 75 ARG A C 1
ATOM 575 O O . ARG A 1 75 ? 2.252 -11.832 -5.448 1.00 81.62 75 ARG A O 1
ATOM 582 N N . ALA A 1 76 ? 3.975 -10.385 -5.417 1.00 80.56 76 ALA A N 1
ATOM 583 C CA . ALA A 1 76 ? 3.520 -9.574 -6.532 1.00 80.56 76 ALA A CA 1
ATOM 584 C C . ALA A 1 76 ? 3.910 -10.252 -7.856 1.00 80.56 76 ALA A C 1
ATOM 586 O O . ALA A 1 76 ? 5.059 -10.672 -8.033 1.00 80.56 76 ALA A O 1
ATOM 587 N N . LYS A 1 77 ? 2.954 -10.382 -8.774 1.00 77.75 77 LYS A N 1
ATOM 588 C CA . LYS A 1 77 ? 3.195 -10.701 -10.182 1.00 77.75 77 LYS A CA 1
ATOM 589 C C . LYS A 1 77 ? 3.187 -9.380 -10.940 1.00 77.75 77 LYS A C 1
ATOM 591 O O . LYS A 1 77 ? 2.251 -8.598 -10.802 1.00 77.75 77 LYS A O 1
ATOM 596 N N . ASP A 1 78 ? 4.228 -9.136 -11.720 1.00 70.25 78 ASP A N 1
ATOM 597 C CA . ASP A 1 78 ? 4.339 -7.924 -12.522 1.00 70.25 78 ASP A CA 1
ATOM 598 C C . ASP A 1 78 ? 4.413 -8.301 -14.000 1.00 70.25 78 ASP A C 1
ATOM 600 O O . ASP A 1 78 ? 5.238 -9.125 -14.400 1.00 70.25 78 ASP A O 1
ATOM 604 N N . ILE A 1 79 ? 3.515 -7.715 -14.788 1.00 61.72 79 ILE A N 1
ATOM 605 C CA . ILE A 1 79 ? 3.608 -7.707 -16.251 1.00 61.72 79 ILE A CA 1
ATOM 606 C C . ILE A 1 79 ? 3.394 -6.276 -16.768 1.00 61.72 79 ILE A C 1
ATOM 608 O O . ILE A 1 79 ? 4.094 -5.900 -17.697 1.00 61.72 79 ILE A O 1
ATOM 612 N N . TYR A 1 80 ? 2.522 -5.471 -16.137 1.00 60.56 80 TYR A N 1
ATOM 613 C CA . TYR A 1 80 ? 2.357 -4.013 -16.355 1.00 60.56 80 TYR A CA 1
ATOM 614 C C . TYR A 1 80 ? 1.595 -3.313 -15.209 1.00 60.56 80 TYR A C 1
ATOM 616 O O . TYR A 1 80 ? 1.703 -2.101 -15.028 1.00 60.56 80 TYR A O 1
ATOM 624 N N . VAL A 1 81 ? 0.797 -4.073 -14.456 1.00 63.78 81 VAL A N 1
ATOM 625 C CA . VAL A 1 81 ? 0.110 -3.675 -13.224 1.00 63.78 81 VAL A CA 1
ATOM 626 C C . VAL A 1 81 ? 0.467 -4.733 -12.188 1.00 63.78 81 VAL A C 1
ATOM 628 O O . VAL A 1 81 ? 0.492 -5.919 -12.519 1.00 63.78 81 VAL A O 1
ATOM 631 N N . THR A 1 82 ? 0.753 -4.316 -10.957 1.00 70.69 82 THR A N 1
ATOM 632 C CA . THR A 1 82 ? 0.995 -5.242 -9.852 1.00 70.69 82 THR A CA 1
ATOM 633 C C . THR A 1 82 ? -0.266 -6.065 -9.601 1.00 70.69 82 THR A C 1
ATOM 635 O O . THR A 1 82 ? -1.246 -5.548 -9.069 1.00 70.69 82 THR A O 1
ATOM 638 N N . GLU A 1 83 ? -0.247 -7.344 -9.964 1.00 75.75 83 GLU A N 1
ATOM 639 C CA . GLU A 1 83 ? -1.258 -8.308 -9.542 1.00 75.75 83 GLU A CA 1
ATOM 640 C C . GLU A 1 83 ? -0.754 -8.979 -8.264 1.00 75.75 83 GLU A C 1
ATOM 642 O O . GLU A 1 83 ? 0.339 -9.551 -8.224 1.00 75.75 83 GLU A O 1
ATOM 647 N N . HIS A 1 84 ? -1.534 -8.901 -7.195 1.00 78.88 84 HIS A N 1
ATOM 648 C CA . HIS A 1 84 ? -1.231 -9.580 -5.946 1.00 78.88 84 HIS A CA 1
ATOM 649 C C . HIS A 1 84 ? -2.495 -10.247 -5.412 1.00 78.88 84 HIS A C 1
ATOM 651 O O . HIS A 1 84 ? -3.582 -9.675 -5.444 1.00 78.88 84 HIS A O 1
ATOM 657 N N . ASP A 1 85 ? -2.334 -11.459 -4.896 1.00 78.69 85 ASP A N 1
ATOM 658 C CA . ASP A 1 85 ? -3.352 -12.093 -4.073 1.00 78.69 85 ASP A CA 1
ATOM 659 C C . ASP A 1 85 ? -3.056 -11.668 -2.628 1.00 78.69 85 ASP A C 1
ATOM 661 O O . ASP A 1 85 ? -1.999 -12.012 -2.113 1.00 78.69 85 ASP A O 1
ATOM 665 N N . GLY A 1 86 ? -3.930 -10.876 -1.998 1.00 82.56 86 GLY A N 1
ATOM 666 C CA . GLY A 1 86 ? -3.834 -10.482 -0.582 1.00 82.56 86 GLY A CA 1
ATOM 667 C C . GLY A 1 86 ? -2.551 -9.735 -0.145 1.00 82.56 86 GLY A C 1
ATOM 668 O O . GLY A 1 86 ? -1.794 -9.252 -0.993 1.00 82.56 86 GLY A O 1
ATOM 669 N N . PRO A 1 87 ? -2.324 -9.586 1.179 1.00 85.50 87 PRO A N 1
ATOM 670 C CA . PRO A 1 87 ? -3.254 -9.938 2.257 1.00 85.50 87 PRO A CA 1
ATOM 671 C C . PRO A 1 87 ? -4.468 -9.002 2.272 1.00 85.50 87 PRO A C 1
ATOM 673 O O . PRO A 1 87 ? -4.341 -7.804 2.021 1.00 85.50 87 PRO A O 1
ATOM 676 N N . ASN A 1 88 ? -5.650 -9.535 2.587 1.00 90.12 88 ASN A N 1
ATOM 677 C CA . ASN A 1 88 ? -6.832 -8.688 2.741 1.00 90.12 88 ASN A CA 1
ATOM 678 C C . ASN A 1 88 ? -6.751 -7.902 4.054 1.00 90.12 88 ASN A C 1
ATOM 680 O O . ASN A 1 88 ? -6.419 -8.462 5.106 1.00 90.12 88 ASN A 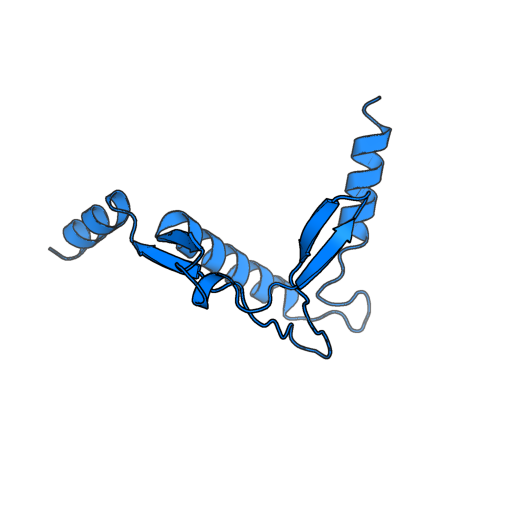O 1
ATOM 684 N N . LEU A 1 89 ? -7.091 -6.618 3.982 1.00 91.56 89 LEU A N 1
ATOM 685 C CA . LEU A 1 89 ? -7.142 -5.705 5.119 1.00 91.56 89 LEU A CA 1
ATOM 686 C C . LEU A 1 89 ? -8.590 -5.301 5.400 1.00 91.56 89 LEU A C 1
ATOM 688 O O . LEU A 1 89 ? -9.388 -5.148 4.474 1.00 91.56 89 LEU A O 1
ATOM 692 N N . VAL A 1 90 ? -8.913 -5.123 6.676 1.00 93.38 90 VAL A N 1
ATOM 693 C CA . VAL A 1 90 ? -10.167 -4.519 7.134 1.00 93.38 90 VAL A CA 1
ATOM 694 C C . VAL A 1 90 ? -9.863 -3.079 7.511 1.00 93.38 90 VAL A C 1
ATOM 696 O O . VAL A 1 90 ? -8.916 -2.837 8.254 1.00 93.38 90 VAL A O 1
ATOM 699 N N . PHE A 1 91 ? -10.650 -2.144 6.983 1.00 93.12 91 PHE A N 1
ATOM 700 C CA . PHE A 1 91 ? -10.536 -0.720 7.275 1.00 93.12 91 PHE A CA 1
ATOM 701 C C . PHE A 1 91 ? -11.689 -0.286 8.174 1.00 93.12 91 PHE A C 1
ATOM 703 O O . PHE A 1 91 ? -12.851 -0.571 7.874 1.00 93.12 91 PHE A O 1
ATOM 710 N N . SER A 1 92 ? -11.361 0.447 9.229 1.00 92.00 92 SER A N 1
ATOM 711 C CA . SER A 1 92 ? -12.307 1.034 10.174 1.00 92.00 92 SER A CA 1
ATOM 712 C C . SER A 1 92 ? -12.087 2.539 10.213 1.00 92.00 92 SER A C 1
ATOM 714 O O . SER A 1 92 ? -10.947 2.987 10.288 1.00 92.00 92 SER A O 1
ATOM 716 N N . VAL A 1 93 ? -13.158 3.333 10.139 1.00 92.44 93 VAL A N 1
ATOM 717 C CA . VAL A 1 93 ? -13.047 4.793 10.284 1.00 92.44 93 VAL A CA 1
ATOM 718 C C . VAL A 1 93 ? -12.571 5.099 11.699 1.00 92.44 93 VAL A C 1
ATOM 720 O O . VAL A 1 93 ? -13.109 4.552 12.664 1.00 92.44 93 VAL A O 1
ATOM 723 N N . ARG A 1 94 ? -11.572 5.969 11.822 1.00 87.75 94 ARG A N 1
ATOM 724 C CA . ARG A 1 94 ? -11.068 6.386 13.127 1.00 87.75 94 ARG A CA 1
ATOM 725 C C . ARG A 1 94 ? -12.115 7.200 13.886 1.00 87.75 94 ARG A C 1
ATOM 727 O O . ARG A 1 94 ? -12.814 8.026 13.303 1.00 87.75 94 ARG A O 1
ATOM 734 N N . ALA A 1 95 ? -12.215 6.968 15.193 1.00 78.44 95 ALA A N 1
ATOM 735 C CA . ALA A 1 95 ? -13.256 7.563 16.032 1.00 78.44 95 ALA A CA 1
ATOM 736 C C . ALA A 1 95 ? -13.196 9.101 16.070 1.00 78.44 95 ALA A C 1
ATOM 738 O O . ALA A 1 95 ? -14.233 9.751 15.988 1.00 78.44 95 ALA A O 1
ATOM 739 N N . ASP A 1 96 ? -11.991 9.675 16.116 1.00 82.19 96 ASP A N 1
ATOM 740 C CA . ASP A 1 96 ? -11.761 11.125 16.097 1.00 82.19 96 ASP A CA 1
ATOM 741 C C . ASP A 1 96 ? -12.226 11.772 14.785 1.00 82.19 96 ASP A C 1
ATOM 743 O O . ASP A 1 96 ? -12.825 12.844 14.786 1.00 82.19 96 ASP A O 1
ATOM 747 N N . VAL A 1 97 ? -12.034 11.076 13.665 1.00 77.31 97 VAL A N 1
ATOM 748 C CA . VAL A 1 97 ? -12.464 11.541 12.339 1.00 77.31 97 VAL A CA 1
ATOM 749 C C . VAL A 1 97 ? -13.969 11.349 12.128 1.00 77.31 97 VAL A C 1
ATOM 751 O O . VAL A 1 97 ? -14.617 12.164 11.470 1.00 77.31 97 VAL A O 1
ATOM 754 N N . ALA A 1 98 ? -14.550 10.288 12.690 1.00 66.88 98 ALA A N 1
ATOM 755 C CA . ALA A 1 98 ? -15.991 10.053 12.644 1.00 66.88 98 ALA A CA 1
ATOM 756 C C . ALA A 1 98 ? -16.778 11.140 13.400 1.00 66.88 98 ALA A C 1
ATOM 758 O O . ALA A 1 98 ? -17.844 11.545 12.934 1.00 66.88 98 ALA A O 1
ATOM 759 N N . GLU A 1 99 ? -16.252 11.636 14.526 1.00 62.25 99 GLU A N 1
ATOM 760 C CA . GLU A 1 99 ? -16.850 12.744 15.283 1.00 62.25 99 GLU A CA 1
ATOM 761 C C . GLU A 1 99 ? -16.722 14.092 14.555 1.00 62.25 99 GLU A C 1
ATOM 763 O O . GLU A 1 99 ? -17.712 14.817 14.453 1.00 62.25 99 GLU A O 1
ATOM 768 N N . GLU A 1 100 ? -15.556 14.412 13.978 1.00 62.00 100 GLU A N 1
ATOM 769 C CA . GLU A 1 100 ? -15.364 15.636 13.178 1.00 62.00 100 GLU A CA 1
ATOM 770 C C . GLU A 1 100 ? -16.293 15.683 11.955 1.00 62.00 100 GLU A C 1
ATOM 772 O O . GLU A 1 100 ? -16.949 16.697 11.712 1.00 62.00 100 GLU A O 1
ATOM 777 N N . HIS A 1 101 ? -16.433 14.574 11.221 1.00 59.66 101 HIS A N 1
ATOM 778 C CA . HIS A 1 101 ? -17.354 14.509 10.082 1.00 59.66 101 HIS A CA 1
ATOM 779 C C . HIS A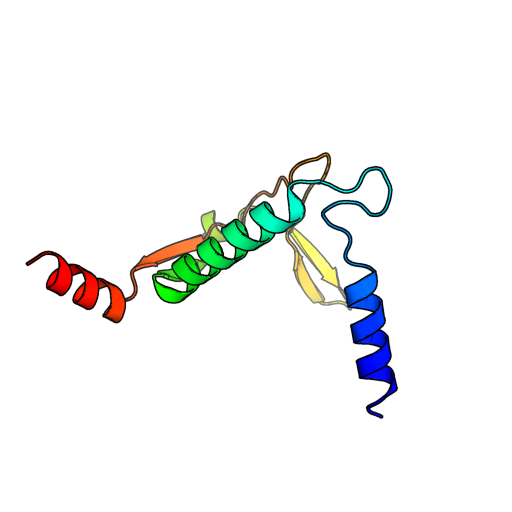 1 101 ? -18.831 14.624 10.488 1.00 59.66 101 HIS A C 1
ATOM 781 O O . HIS A 1 101 ? -19.635 15.116 9.699 1.00 59.66 101 HIS A O 1
ATOM 787 N N . TYR A 1 102 ? -19.209 14.194 11.695 1.00 56.38 102 TYR A N 1
ATOM 788 C CA . TYR A 1 102 ? -20.575 14.362 12.200 1.00 56.38 102 TYR A CA 1
ATOM 789 C C . TYR A 1 102 ? -20.870 15.824 12.589 1.00 56.38 102 TYR A C 1
ATOM 791 O O . TYR A 1 102 ? -22.004 16.275 12.437 1.00 56.38 102 TYR A O 1
ATOM 799 N N . LEU A 1 103 ? -19.855 16.572 13.042 1.00 55.47 103 LEU A N 1
ATOM 800 C CA . LEU A 1 103 ? -19.948 17.997 13.394 1.00 55.47 103 LEU A CA 1
ATOM 801 C C . LEU A 1 103 ? -19.886 18.945 12.185 1.00 55.47 103 LEU A C 1
ATOM 803 O O . LEU A 1 103 ? -20.369 20.064 12.279 1.00 55.47 103 LEU A O 1
ATOM 807 N N . GLU A 1 104 ? -19.304 18.535 11.057 1.00 55.12 104 GLU A N 1
ATOM 808 C CA . GLU A 1 104 ? -19.313 19.343 9.823 1.00 55.12 104 GLU A CA 1
ATOM 809 C C . GLU A 1 104 ? -20.614 19.204 9.009 1.00 55.12 104 GLU A C 1
ATOM 811 O O . GLU A 1 104 ? -20.882 20.018 8.123 1.00 55.12 104 GLU A O 1
ATOM 816 N N . ILE A 1 105 ? -21.420 18.171 9.279 1.00 55.56 105 ILE A N 1
ATOM 817 C CA . ILE A 1 105 ? -22.647 17.849 8.525 1.00 55.56 105 ILE A CA 1
ATOM 818 C C . ILE A 1 105 ? -23.926 18.320 9.263 1.00 55.56 105 ILE A C 1
ATOM 820 O O . ILE A 1 105 ? -25.019 18.292 8.686 1.00 55.56 105 ILE A O 1
ATOM 824 N N . HIS A 1 106 ? -23.806 18.828 10.495 1.00 43.44 106 HIS A N 1
ATOM 825 C CA . HIS A 1 106 ? -24.897 19.375 11.316 1.00 43.44 106 HIS A CA 1
ATOM 826 C C . HIS A 1 106 ? -24.544 20.733 11.923 1.00 43.44 106 HIS A C 1
ATOM 828 O O . HIS A 1 106 ? -25.494 21.524 12.133 1.00 43.44 106 HIS A O 1
#